Protein AF-A0A1F9FU15-F1 (afdb_monomer_lite)

Structure (mmCIF, N/CA/C/O backbone):
data_AF-A0A1F9FU15-F1
#
_entry.id   AF-A0A1F9FU15-F1
#
loop_
_atom_site.group_PDB
_atom_site.id
_atom_site.type_symbol
_atom_site.label_atom_id
_atom_site.label_alt_id
_atom_site.label_comp_id
_atom_site.label_asym_id
_atom_site.label_entity_id
_atom_site.label_seq_id
_atom_site.pdbx_PDB_ins_code
_atom_site.Cartn_x
_atom_site.Cartn_y
_atom_site.Cartn_z
_atom_site.occupancy
_atom_site.B_iso_or_equiv
_atom_site.auth_seq_id
_atom_site.auth_comp_id
_atom_site.auth_asym_id
_atom_site.auth_atom_id
_atom_site.pdbx_PDB_model_num
ATOM 1 N N . MET A 1 1 ? 35.282 -6.601 15.046 1.00 38.84 1 MET A N 1
ATOM 2 C CA . MET A 1 1 ? 34.887 -6.873 13.650 1.00 38.84 1 MET A CA 1
ATOM 3 C C . MET A 1 1 ? 33.442 -6.432 13.492 1.00 38.84 1 MET A C 1
ATOM 5 O O . MET A 1 1 ? 32.541 -7.191 13.824 1.00 38.84 1 MET A O 1
ATOM 9 N N . GLY A 1 2 ? 33.225 -5.167 13.123 1.00 41.72 2 GLY A N 1
ATOM 10 C CA . GLY A 1 2 ? 31.889 -4.699 12.761 1.00 41.72 2 GLY A CA 1
ATOM 11 C C . GLY A 1 2 ? 31.524 -5.338 11.431 1.00 41.72 2 GLY A C 1
ATOM 12 O O . GLY A 1 2 ? 32.318 -5.275 10.495 1.00 41.72 2 GLY A O 1
ATOM 13 N N . ARG A 1 3 ? 30.379 -6.018 11.357 1.00 42.97 3 ARG A N 1
ATOM 14 C CA . ARG A 1 3 ? 29.808 -6.361 10.056 1.00 42.97 3 ARG A CA 1
ATOM 15 C C . ARG A 1 3 ? 29.486 -5.023 9.403 1.00 42.97 3 ARG A C 1
ATOM 17 O O . ARG A 1 3 ? 28.635 -4.308 9.924 1.00 42.97 3 ARG A O 1
ATOM 24 N N . ASN A 1 4 ? 30.199 -4.678 8.334 1.00 39.19 4 ASN A N 1
ATOM 25 C CA . ASN A 1 4 ? 29.700 -3.706 7.373 1.00 39.19 4 ASN A CA 1
ATOM 26 C C . ASN A 1 4 ? 28.356 -4.273 6.913 1.00 39.19 4 ASN A C 1
ATOM 28 O O . ASN A 1 4 ? 28.328 -5.248 6.166 1.00 39.19 4 ASN A O 1
ATOM 32 N N . GLN A 1 5 ? 27.261 -3.782 7.493 1.00 39.59 5 GLN A N 1
ATOM 33 C CA . GLN A 1 5 ? 25.943 -4.039 6.941 1.00 39.59 5 GLN A CA 1
ATOM 34 C C . GLN A 1 5 ? 25.955 -3.318 5.602 1.00 39.59 5 GLN A C 1
ATOM 36 O O . GLN A 1 5 ? 26.162 -2.104 5.563 1.00 39.59 5 GLN A O 1
ATOM 41 N N . GLU A 1 6 ? 25.861 -4.080 4.517 1.00 41.25 6 GLU A N 1
ATOM 42 C CA . GLU A 1 6 ? 25.613 -3.494 3.208 1.00 41.25 6 GLU A CA 1
ATOM 43 C C . GLU A 1 6 ? 24.362 -2.610 3.324 1.00 41.25 6 GLU A C 1
ATOM 45 O O . GLU A 1 6 ? 23.417 -2.990 4.030 1.00 41.25 6 GLU A O 1
ATOM 50 N N . PRO A 1 7 ? 24.371 -1.408 2.726 1.00 49.94 7 PRO A N 1
ATOM 51 C CA . PRO A 1 7 ? 23.197 -0.553 2.736 1.00 49.94 7 PRO A CA 1
ATOM 52 C C . PRO A 1 7 ? 22.020 -1.333 2.146 1.00 49.94 7 PRO A C 1
ATOM 54 O O . PRO A 1 7 ? 22.163 -2.010 1.128 1.00 49.94 7 PRO A O 1
ATOM 57 N N . VAL A 1 8 ? 20.871 -1.282 2.824 1.00 53.91 8 VAL A N 1
ATOM 58 C CA . VAL A 1 8 ? 19.642 -1.887 2.304 1.00 53.91 8 VAL A CA 1
ATOM 59 C C . VAL A 1 8 ? 19.324 -1.178 0.986 1.00 53.91 8 VAL A C 1
ATOM 61 O O . VAL A 1 8 ? 19.223 0.051 1.011 1.00 53.91 8 VAL A O 1
ATOM 64 N N . PRO A 1 9 ? 19.187 -1.907 -0.137 1.00 62.62 9 PRO A N 1
ATOM 65 C CA . PRO A 1 9 ? 18.907 -1.290 -1.425 1.00 62.62 9 PRO A CA 1
ATOM 66 C C . PRO A 1 9 ? 17.632 -0.457 -1.351 1.00 62.62 9 PRO A C 1
ATOM 68 O O . PRO A 1 9 ? 16.648 -0.878 -0.729 1.00 62.62 9 PRO A O 1
ATOM 71 N N . ASN A 1 10 ? 17.625 0.710 -1.994 1.00 77.38 10 ASN A N 1
ATOM 72 C CA . ASN A 1 10 ? 16.401 1.501 -2.067 1.00 77.38 10 ASN A CA 1
ATOM 73 C C . ASN A 1 10 ? 15.346 0.763 -2.926 1.00 77.38 10 ASN A C 1
ATOM 75 O O . ASN A 1 10 ? 15.623 -0.241 -3.598 1.00 77.38 10 ASN A O 1
ATOM 79 N N . PHE A 1 11 ? 14.089 1.210 -2.871 1.00 83.25 11 PHE A N 1
ATOM 80 C CA . PHE A 1 11 ? 13.001 0.505 -3.558 1.00 83.25 11 PHE A CA 1
ATOM 81 C C . PHE A 1 11 ? 13.230 0.409 -5.076 1.00 83.25 11 PHE A C 1
ATOM 83 O O . PHE A 1 11 ? 13.016 -0.648 -5.667 1.00 83.25 11 PHE A O 1
ATOM 90 N N . ALA A 1 12 ? 13.726 1.478 -5.699 1.00 80.06 12 ALA A N 1
ATOM 91 C CA . ALA A 1 12 ? 14.005 1.507 -7.129 1.00 80.06 12 ALA A CA 1
ATOM 92 C C . ALA A 1 12 ? 15.133 0.545 -7.534 1.00 80.06 12 ALA A C 1
ATOM 94 O O . ALA A 1 12 ? 15.026 -0.132 -8.556 1.00 80.06 12 ALA A O 1
ATOM 95 N N . GLU A 1 13 ? 16.200 0.455 -6.739 1.00 79.44 13 GLU A N 1
ATOM 96 C CA . GLU A 1 13 ? 17.281 -0.515 -6.931 1.00 79.44 13 GLU A CA 1
ATOM 97 C C . GLU A 1 13 ? 16.756 -1.947 -6.827 1.00 79.44 13 GLU A C 1
ATOM 99 O O . GLU A 1 13 ? 17.059 -2.779 -7.683 1.00 79.44 13 GLU A O 1
ATOM 104 N N . SER A 1 14 ? 15.908 -2.211 -5.829 1.00 84.75 14 SER A N 1
ATOM 105 C CA . SER A 1 14 ? 15.262 -3.514 -5.647 1.00 84.75 14 SER A CA 1
ATOM 106 C C . SER A 1 14 ? 14.389 -3.883 -6.853 1.00 84.75 14 SER A C 1
ATOM 108 O O . SER A 1 14 ? 14.472 -5.001 -7.357 1.00 84.75 14 SER A O 1
ATOM 110 N N . LEU A 1 15 ? 13.603 -2.933 -7.373 1.00 83.69 15 LEU A N 1
ATOM 111 C CA . LEU A 1 15 ? 12.796 -3.130 -8.581 1.00 83.69 15 LEU A CA 1
ATOM 112 C C . LEU A 1 15 ? 13.655 -3.424 -9.811 1.00 83.69 15 LEU A C 1
ATOM 114 O O . LEU A 1 15 ? 13.374 -4.374 -10.540 1.00 83.69 15 LEU A O 1
ATOM 118 N N . ARG A 1 16 ? 14.715 -2.639 -10.038 1.00 80.62 16 ARG A N 1
ATOM 119 C CA . ARG A 1 16 ? 15.633 -2.855 -11.165 1.00 80.62 16 ARG A CA 1
ATOM 120 C C . ARG A 1 16 ? 16.271 -4.238 -11.093 1.00 80.62 16 ARG A C 1
ATOM 122 O O . ARG A 1 16 ? 16.308 -4.925 -12.105 1.00 80.62 16 ARG A O 1
ATOM 129 N N . ALA A 1 17 ? 16.709 -4.666 -9.910 1.00 81.69 17 ALA A N 1
ATOM 130 C CA . ALA A 1 17 ? 17.322 -5.976 -9.717 1.00 81.69 17 ALA A CA 1
ATOM 131 C C . ALA A 1 17 ? 16.363 -7.143 -10.018 1.00 81.69 17 ALA A C 1
ATOM 133 O O . ALA A 1 17 ? 16.797 -8.159 -10.562 1.00 81.69 17 ALA A O 1
ATOM 134 N N . LEU A 1 18 ? 1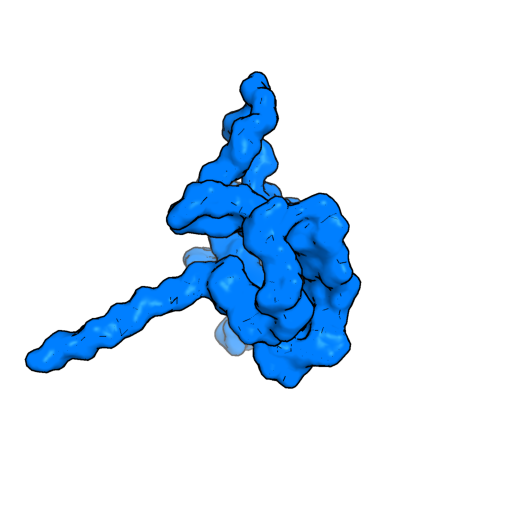5.076 -7.005 -9.684 1.00 82.88 18 LEU A N 1
ATOM 135 C CA . LEU A 1 18 ? 14.076 -8.061 -9.874 1.00 82.88 18 LEU A CA 1
ATOM 136 C C . LEU A 1 18 ? 13.515 -8.116 -11.299 1.00 82.88 18 LEU A C 1
ATOM 138 O O . LEU A 1 18 ? 13.190 -9.192 -11.798 1.00 82.88 18 LEU A O 1
ATOM 142 N N . VAL A 1 19 ? 13.408 -6.978 -11.983 1.00 80.12 19 VAL A N 1
ATOM 143 C CA . VAL A 1 19 ? 12.759 -6.905 -13.295 1.00 80.12 19 VAL A CA 1
ATOM 144 C C . VAL A 1 19 ? 13.823 -6.850 -14.390 1.00 80.12 19 VAL A C 1
ATOM 146 O O . VAL A 1 19 ? 14.345 -5.793 -14.735 1.00 80.12 19 VAL A O 1
ATOM 149 N N . ALA A 1 20 ? 14.134 -8.002 -14.989 1.00 69.69 20 ALA A N 1
ATOM 150 C CA . ALA A 1 20 ? 15.148 -8.112 -16.046 1.00 69.69 20 ALA A CA 1
ATOM 151 C C . ALA A 1 20 ? 14.960 -7.130 -17.232 1.00 69.69 20 ALA A C 1
ATOM 153 O O . ALA A 1 20 ? 15.971 -6.668 -17.772 1.00 69.69 20 ALA A O 1
ATOM 154 N N . PRO A 1 21 ? 13.726 -6.772 -17.650 1.00 66.69 21 PRO A N 1
ATOM 155 C CA . PRO A 1 21 ? 13.500 -5.665 -18.575 1.00 66.69 21 PRO A CA 1
ATOM 156 C C . PRO A 1 21 ? 13.978 -4.310 -18.045 1.00 66.69 21 PRO A C 1
ATOM 158 O O . PRO A 1 21 ? 14.671 -3.629 -18.789 1.00 66.69 21 PRO A O 1
ATOM 161 N N . LEU A 1 22 ? 13.711 -3.956 -16.776 1.00 65.69 22 LEU A N 1
ATOM 162 C CA . LEU A 1 22 ? 14.141 -2.689 -16.158 1.00 65.69 22 LEU A CA 1
ATOM 163 C C . LEU A 1 22 ? 15.664 -2.515 -16.177 1.00 65.69 22 LEU A C 1
ATOM 165 O O . LEU A 1 22 ? 16.143 -1.414 -16.421 1.00 65.69 22 LEU A O 1
ATOM 169 N N . CYS A 1 23 ? 16.430 -3.594 -15.983 1.00 60.88 23 CYS A N 1
ATOM 170 C CA . CYS A 1 23 ? 17.895 -3.578 -16.120 1.00 60.88 23 CYS A CA 1
ATOM 171 C C . CYS A 1 23 ? 18.377 -3.168 -17.519 1.00 60.88 23 CYS A C 1
ATOM 173 O O . CYS A 1 23 ? 19.504 -2.700 -17.670 1.00 60.88 23 CYS A O 1
ATOM 175 N N . LYS A 1 24 ? 17.560 -3.406 -18.550 1.00 65.88 24 LYS A N 1
ATOM 176 C CA . LYS A 1 24 ? 17.875 -3.066 -19.942 1.00 65.88 24 LYS A CA 1
ATOM 177 C C . LYS A 1 24 ? 17.369 -1.682 -20.330 1.00 65.88 24 LYS A C 1
ATOM 179 O O . LYS A 1 24 ? 17.769 -1.196 -21.387 1.00 65.88 24 LYS A O 1
ATOM 184 N N . LEU A 1 25 ? 16.510 -1.077 -19.510 1.00 65.81 25 LEU A N 1
ATOM 185 C CA . LEU A 1 25 ? 15.981 0.245 -19.792 1.00 65.81 25 LEU A CA 1
ATOM 186 C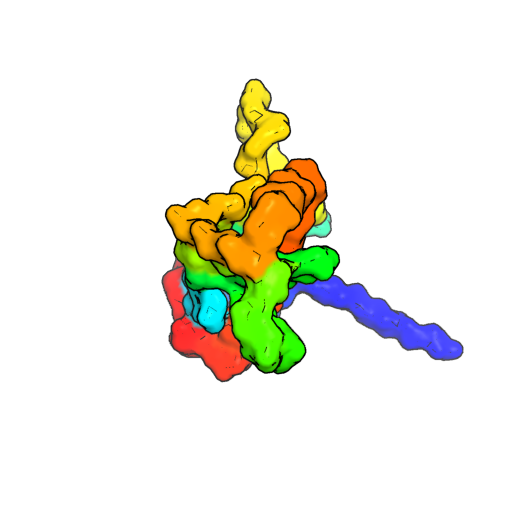 C . LEU A 1 25 ? 17.012 1.311 -19.459 1.00 65.81 25 LEU A C 1
ATOM 188 O O . LEU A 1 25 ? 17.830 1.173 -18.544 1.00 65.81 25 LEU A O 1
ATOM 192 N N . GLN A 1 26 ? 16.985 2.390 -20.230 1.00 65.00 26 GLN A N 1
ATOM 193 C CA . GLN A 1 26 ? 17.943 3.466 -20.036 1.00 65.00 26 GLN A CA 1
ATOM 194 C C . GLN A 1 26 ? 17.654 4.184 -18.707 1.00 65.00 26 GLN A C 1
ATOM 196 O O . GLN A 1 26 ? 16.539 4.670 -18.507 1.00 65.00 26 GLN A O 1
ATOM 201 N N . PRO A 1 27 ? 18.655 4.344 -17.813 1.00 62.88 27 PRO A N 1
ATOM 202 C CA . PRO A 1 27 ? 18.503 5.135 -16.588 1.00 62.88 27 PRO A CA 1
ATOM 203 C C . PRO A 1 27 ? 18.127 6.595 -16.861 1.00 62.88 27 PRO A C 1
ATOM 205 O O . PRO A 1 27 ? 17.716 7.305 -15.949 1.00 62.88 27 PRO A O 1
ATOM 208 N N . SER A 1 28 ? 18.305 7.040 -18.109 1.00 65.69 28 SER A N 1
ATOM 209 C CA . SER A 1 28 ? 18.002 8.378 -18.582 1.00 65.69 28 SER A CA 1
ATOM 210 C C . SER A 1 28 ? 16.613 8.524 -19.224 1.00 65.69 28 SER A C 1
ATOM 212 O O . SER A 1 28 ? 16.418 9.422 -20.038 1.00 65.69 28 SER A O 1
ATOM 214 N N . LYS A 1 29 ? 15.672 7.627 -18.936 1.00 68.31 29 LYS A N 1
ATOM 215 C CA . LYS A 1 29 ? 14.297 7.692 -19.442 1.00 68.31 29 LYS A CA 1
ATOM 216 C C . LYS A 1 29 ? 13.296 7.473 -18.324 1.00 68.31 29 LYS A C 1
ATOM 218 O O . LYS A 1 29 ? 13.638 6.892 -17.291 1.00 68.31 29 LYS A O 1
ATOM 223 N N . ILE A 1 30 ? 12.063 7.911 -18.557 1.00 74.50 30 ILE A N 1
ATOM 224 C CA . ILE A 1 30 ? 10.948 7.580 -17.676 1.00 74.50 30 ILE A CA 1
ATOM 225 C C . ILE A 1 30 ? 10.533 6.146 -17.992 1.00 74.50 30 ILE A C 1
ATOM 227 O O . ILE A 1 30 ? 10.175 5.823 -19.126 1.00 74.50 30 ILE A O 1
ATOM 231 N N . ASN A 1 31 ? 10.596 5.284 -16.981 1.00 80.88 31 ASN A N 1
ATOM 232 C CA . ASN A 1 31 ? 10.246 3.877 -17.112 1.00 80.88 31 ASN A CA 1
ATOM 233 C C . ASN A 1 31 ? 8.959 3.606 -16.355 1.00 80.88 31 ASN A C 1
ATOM 235 O O . ASN A 1 31 ? 8.848 3.946 -15.180 1.00 80.88 31 ASN A O 1
ATOM 239 N N . MET A 1 32 ? 8.005 2.967 -17.016 1.00 84.81 32 MET A N 1
ATOM 240 C CA . MET A 1 32 ? 6.731 2.609 -16.410 1.00 84.81 32 MET A CA 1
ATOM 241 C C . MET A 1 32 ? 6.595 1.096 -16.347 1.00 84.81 32 MET A C 1
ATOM 243 O O . MET A 1 32 ? 6.881 0.403 -17.324 1.00 84.81 32 MET A O 1
ATOM 247 N N . VAL A 1 33 ? 6.165 0.596 -15.191 1.00 88.38 33 VAL A N 1
ATOM 248 C CA . VAL A 1 33 ? 5.960 -0.829 -14.943 1.00 88.38 33 VAL A CA 1
ATOM 249 C C . VAL A 1 33 ? 4.592 -1.050 -14.339 1.00 88.38 33 VAL A C 1
ATOM 251 O O . VAL A 1 33 ? 4.262 -0.483 -13.300 1.00 88.38 33 VAL A O 1
ATOM 254 N N . HIS A 1 34 ? 3.821 -1.929 -14.961 1.00 91.56 34 HIS A N 1
ATOM 255 C CA . HIS A 1 34 ? 2.592 -2.434 -14.373 1.00 91.56 34 HIS A CA 1
ATOM 256 C C . HIS A 1 34 ? 2.893 -3.687 -13.552 1.00 91.56 34 HIS A C 1
ATOM 258 O O . HIS A 1 34 ? 3.516 -4.625 -14.049 1.00 91.56 34 HIS A O 1
ATOM 264 N N . VAL A 1 35 ? 2.443 -3.710 -12.299 1.00 93.75 35 VAL A N 1
ATOM 265 C CA . VAL A 1 35 ? 2.582 -4.853 -11.397 1.00 93.75 35 VAL A CA 1
ATOM 266 C C . VAL A 1 35 ? 1.217 -5.257 -10.867 1.00 93.75 35 VAL A C 1
ATOM 268 O O . VAL A 1 35 ? 0.502 -4.455 -10.267 1.00 93.75 35 VAL A O 1
ATOM 271 N N . ARG A 1 36 ? 0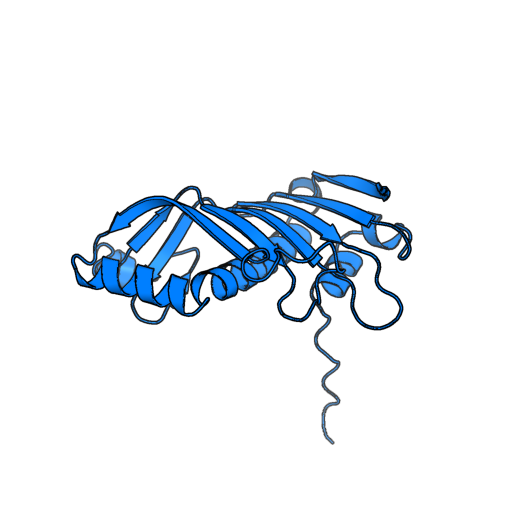.876 -6.527 -11.054 1.00 94.44 36 ARG A N 1
ATOM 272 C CA . ARG A 1 36 ? -0.234 -7.186 -10.376 1.00 94.44 36 ARG A CA 1
ATOM 273 C C . ARG A 1 36 ? 0.310 -7.908 -9.153 1.00 94.44 36 ARG A C 1
ATOM 275 O O . ARG A 1 36 ? 1.200 -8.737 -9.283 1.00 94.44 36 ARG A O 1
ATOM 282 N N . ALA A 1 37 ? -0.221 -7.604 -7.978 1.00 94.12 37 ALA A N 1
ATOM 283 C CA . ALA A 1 37 ? 0.252 -8.171 -6.723 1.00 94.12 37 ALA A CA 1
ATOM 284 C C . ALA A 1 37 ? -0.912 -8.709 -5.878 1.00 94.12 37 ALA A C 1
ATOM 286 O O . ALA A 1 37 ? -2.053 -8.791 -6.341 1.00 94.12 37 ALA A O 1
ATOM 287 N N . SER A 1 38 ? -0.634 -9.118 -4.639 1.00 94.81 38 SER A N 1
ATOM 288 C CA . SER A 1 38 ? -1.619 -9.811 -3.801 1.00 94.81 38 SER A CA 1
ATOM 289 C C . SER A 1 38 ? -2.724 -8.876 -3.323 1.00 94.81 38 SER A C 1
ATOM 291 O O . SER A 1 38 ? -3.892 -9.268 -3.244 1.00 94.81 38 SER A O 1
ATOM 293 N N . TYR A 1 39 ? -2.369 -7.637 -2.986 1.00 94.50 39 TYR A N 1
ATOM 294 C CA . TYR A 1 39 ? -3.303 -6.673 -2.412 1.00 94.50 39 TYR A CA 1
ATOM 295 C C . TYR A 1 39 ? -3.849 -5.687 -3.434 1.00 94.50 39 TYR A C 1
ATOM 297 O O . TYR A 1 39 ? -4.803 -4.980 -3.108 1.00 94.50 39 TYR A O 1
ATOM 305 N N . GLY A 1 40 ? -3.303 -5.653 -4.649 1.00 94.56 40 GLY A N 1
ATOM 306 C CA . GLY A 1 40 ? -3.649 -4.611 -5.598 1.00 94.56 40 GLY A CA 1
ATOM 307 C C . GLY A 1 40 ? -2.994 -4.711 -6.965 1.00 94.56 40 GLY A C 1
ATOM 308 O O . GLY A 1 40 ? -2.241 -5.638 -7.269 1.00 94.56 40 GLY A O 1
ATOM 309 N N . ASN A 1 41 ? -3.301 -3.713 -7.787 1.00 95.31 41 ASN A N 1
ATOM 310 C CA . ASN A 1 41 ? -2.656 -3.481 -9.073 1.00 95.31 41 ASN A CA 1
ATOM 311 C C . ASN A 1 41 ? -2.000 -2.107 -9.038 1.00 95.31 41 ASN A C 1
ATOM 313 O O . ASN A 1 41 ? -2.628 -1.127 -8.632 1.00 95.31 41 ASN A O 1
ATOM 317 N N . TYR A 1 42 ? -0.751 -2.045 -9.482 1.00 95.44 42 TYR A N 1
ATOM 318 C CA . TYR A 1 42 ? 0.086 -0.866 -9.344 1.00 95.44 42 TYR A CA 1
ATOM 319 C C . TYR A 1 42 ? 0.728 -0.511 -10.680 1.00 95.44 42 TYR A C 1
ATOM 321 O O . TYR A 1 42 ? 1.190 -1.376 -11.422 1.00 95.44 42 TYR A O 1
ATOM 329 N N . LYS A 1 43 ? 0.779 0.780 -10.972 1.00 93.06 43 LYS A N 1
ATOM 330 C CA . LYS A 1 43 ? 1.567 1.389 -12.032 1.00 93.06 43 LYS A CA 1
ATOM 331 C C . LYS A 1 43 ? 2.693 2.154 -11.351 1.00 93.06 43 LYS A C 1
ATOM 333 O O . LYS A 1 43 ? 2.448 3.088 -10.592 1.00 93.06 43 LYS A O 1
ATOM 338 N N . ILE A 1 44 ? 3.916 1.722 -11.606 1.00 90.31 44 ILE A N 1
ATOM 339 C CA . ILE A 1 44 ? 5.120 2.274 -11.005 1.00 90.31 44 ILE A CA 1
ATOM 340 C C . ILE A 1 44 ? 5.820 3.095 -12.073 1.00 90.31 44 ILE A C 1
ATOM 342 O O . ILE A 1 44 ? 6.223 2.553 -13.103 1.00 90.31 44 ILE A O 1
ATOM 346 N N . THR A 1 45 ? 5.981 4.383 -11.816 1.00 86.81 45 THR A N 1
ATOM 347 C CA . THR A 1 45 ? 6.773 5.277 -12.652 1.00 86.81 45 THR A CA 1
ATOM 348 C C . THR A 1 45 ? 8.121 5.491 -11.974 1.00 86.81 45 THR A C 1
ATOM 350 O O . THR A 1 45 ? 8.201 5.957 -10.839 1.00 86.81 45 THR A O 1
ATOM 353 N N . LEU A 1 46 ? 9.190 5.115 -12.668 1.00 82.44 46 LEU A N 1
ATOM 354 C CA . LEU A 1 46 ? 10.571 5.348 -12.268 1.00 82.44 46 LEU A CA 1
ATOM 355 C C . LEU A 1 46 ? 11.104 6.508 -13.108 1.00 82.44 46 LEU A C 1
ATOM 357 O O . LEU A 1 46 ? 11.343 6.348 -14.310 1.00 82.44 46 LEU A O 1
ATOM 361 N N . GLY A 1 47 ? 11.254 7.672 -12.482 1.00 70.56 47 GLY A N 1
ATOM 362 C CA . GLY A 1 47 ? 11.772 8.864 -13.141 1.00 70.56 47 GLY A CA 1
ATOM 363 C C . GLY A 1 47 ? 13.295 8.853 -13.271 1.00 70.56 47 GLY A C 1
ATOM 364 O O . GLY A 1 47 ? 14.008 8.048 -12.658 1.00 70.56 47 GLY A O 1
ATOM 365 N N . GLN A 1 48 ? 13.804 9.782 -14.080 1.00 64.56 48 GLN A N 1
ATOM 366 C CA . GLN A 1 48 ? 15.214 10.140 -14.032 1.00 64.56 48 GLN A CA 1
ATOM 367 C C . GLN A 1 48 ? 15.469 10.945 -12.762 1.00 64.56 48 GLN A C 1
ATOM 369 O O . GLN A 1 48 ? 14.683 11.824 -12.428 1.00 64.56 48 GLN A O 1
ATOM 374 N N . ASN A 1 49 ? 16.610 10.739 -12.110 1.00 52.34 49 ASN A N 1
ATOM 375 C CA . ASN A 1 49 ? 17.249 11.894 -11.505 1.00 52.34 49 ASN A CA 1
ATOM 376 C C . ASN A 1 49 ? 18.764 11.776 -11.562 1.00 52.34 49 ASN A C 1
ATOM 378 O O . ASN A 1 49 ? 19.346 10.698 -11.417 1.00 52.34 49 ASN A O 1
ATOM 382 N N . THR A 1 50 ? 19.387 12.907 -11.855 1.00 51.09 50 THR A N 1
ATOM 383 C CA . THR A 1 50 ? 20.830 13.079 -11.895 1.00 51.09 50 THR A CA 1
ATOM 384 C C . THR A 1 50 ? 21.434 12.698 -10.542 1.00 51.09 50 THR A C 1
ATOM 386 O O . THR A 1 50 ? 21.198 13.333 -9.522 1.00 51.09 50 THR A O 1
ATOM 389 N N . GLU A 1 51 ? 22.206 11.618 -10.570 1.00 47.84 51 GLU A N 1
ATOM 390 C CA . GLU A 1 51 ? 23.229 11.188 -9.613 1.00 47.84 51 GLU A CA 1
ATOM 391 C C . GLU A 1 51 ? 22.868 10.797 -8.167 1.00 47.84 51 GLU A C 1
ATOM 393 O O . GLU A 1 51 ? 23.738 10.169 -7.567 1.00 47.84 51 GLU A O 1
ATOM 398 N N . GLN A 1 52 ? 21.688 11.067 -7.579 1.00 51.84 52 GLN A N 1
ATOM 399 C CA . GLN A 1 52 ? 21.536 10.805 -6.123 1.00 51.84 52 GLN A CA 1
ATOM 400 C C . GLN A 1 52 ? 20.323 10.000 -5.629 1.00 51.84 52 GLN A C 1
ATOM 402 O O . GLN A 1 52 ? 20.524 9.235 -4.696 1.00 51.84 52 GLN A O 1
ATOM 407 N N . ASP A 1 53 ? 19.139 10.040 -6.248 1.00 57.19 53 ASP A N 1
ATOM 408 C CA . ASP A 1 53 ? 18.080 9.056 -5.953 1.00 57.19 53 ASP A CA 1
ATOM 409 C C . ASP A 1 53 ? 17.018 9.032 -7.070 1.00 57.19 53 ASP A C 1
ATOM 411 O O . ASP A 1 53 ? 16.511 10.088 -7.458 1.00 57.19 53 ASP A O 1
ATOM 415 N N . PRO A 1 54 ? 16.661 7.861 -7.626 1.00 62.22 54 PRO A N 1
ATOM 416 C CA . PRO A 1 54 ? 15.584 7.757 -8.608 1.00 62.22 54 PRO A CA 1
ATOM 417 C C . PRO A 1 54 ? 14.233 8.088 -7.957 1.00 62.22 54 PRO A C 1
ATOM 419 O O . PRO A 1 54 ? 13.865 7.511 -6.930 1.00 62.22 54 PRO A O 1
ATOM 422 N N . SER A 1 55 ? 13.465 8.987 -8.573 1.00 74.94 55 SER A N 1
ATOM 423 C CA . SER A 1 55 ? 12.085 9.236 -8.159 1.00 74.94 55 SER A CA 1
ATOM 424 C C . SER A 1 55 ? 11.228 8.003 -8.456 1.00 74.94 55 SER A C 1
ATOM 426 O O . SER A 1 55 ? 11.303 7.413 -9.537 1.00 74.94 55 SER A O 1
ATOM 428 N N . VAL A 1 56 ? 10.433 7.587 -7.467 1.00 81.94 56 VAL A N 1
ATOM 429 C CA . VAL A 1 56 ? 9.439 6.520 -7.617 1.00 81.94 56 VAL A CA 1
ATOM 430 C C . VAL A 1 56 ? 8.075 7.107 -7.328 1.00 81.94 56 VAL A C 1
ATOM 432 O O . VAL A 1 56 ? 7.860 7.683 -6.263 1.00 81.94 56 VAL A O 1
ATOM 435 N N . GLU A 1 57 ? 7.168 6.926 -8.269 1.00 87.62 57 GLU A N 1
ATOM 436 C CA . GLU A 1 57 ? 5.757 7.252 -8.145 1.00 87.62 57 GLU A CA 1
ATOM 437 C C . GLU A 1 57 ? 4.948 5.969 -8.330 1.00 87.62 57 GLU A C 1
ATOM 439 O O . GLU A 1 57 ? 5.245 5.146 -9.198 1.00 87.62 57 GLU A O 1
ATOM 444 N N . ILE A 1 58 ? 3.952 5.777 -7.473 1.00 90.00 58 ILE A N 1
ATOM 445 C CA . ILE A 1 58 ? 3.081 4.610 -7.461 1.00 90.00 58 ILE A CA 1
ATOM 446 C C . ILE A 1 58 ? 1.645 5.099 -7.564 1.00 90.00 58 ILE A C 1
ATOM 448 O O . ILE A 1 58 ? 1.111 5.670 -6.614 1.00 90.00 58 ILE A O 1
ATOM 452 N N . ASP A 1 59 ? 1.010 4.797 -8.686 1.00 93.19 59 ASP A N 1
ATOM 453 C CA . ASP A 1 59 ? -0.438 4.872 -8.837 1.00 93.19 59 ASP A CA 1
ATOM 454 C C . ASP A 1 59 ? -1.026 3.474 -8.731 1.00 93.19 59 ASP A C 1
ATOM 456 O O . ASP A 1 59 ? -0.460 2.520 -9.265 1.00 93.19 59 ASP A O 1
ATOM 460 N N . GLY A 1 60 ? -2.190 3.315 -8.117 1.00 93.44 60 GLY A N 1
ATOM 461 C CA . GLY A 1 60 ? -2.840 2.014 -8.154 1.00 93.44 60 GLY A CA 1
ATOM 462 C C . GLY A 1 60 ? -4.093 1.885 -7.321 1.00 93.44 60 GLY A C 1
ATOM 463 O O . GLY A 1 60 ? -4.667 2.859 -6.838 1.00 93.44 60 GLY A O 1
ATOM 464 N N . GLU A 1 61 ? -4.485 0.631 -7.146 1.00 94.75 61 GLU A N 1
ATOM 465 C CA . GLU A 1 61 ? -5.647 0.238 -6.364 1.00 94.75 61 GLU A CA 1
ATOM 466 C C . GLU A 1 61 ? -5.246 -0.828 -5.345 1.00 94.7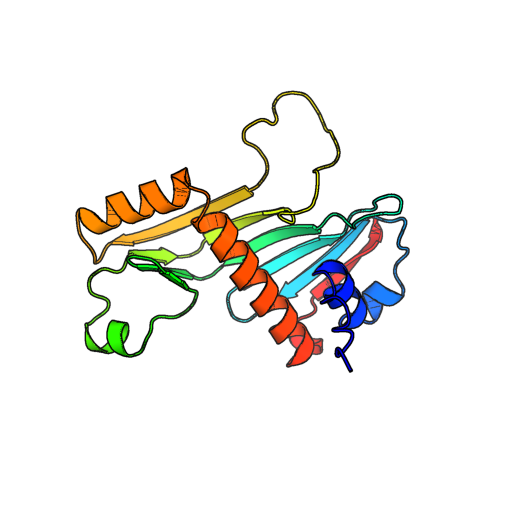5 61 GLU A C 1
ATOM 468 O O . GLU A 1 61 ? -4.660 -1.842 -5.722 1.00 94.75 61 GLU A O 1
ATOM 473 N N . ILE A 1 62 ? -5.590 -0.626 -4.070 1.00 94.81 62 ILE A N 1
ATOM 474 C CA . ILE A 1 62 ? -5.525 -1.653 -3.023 1.00 94.81 62 ILE A CA 1
ATOM 475 C C . ILE A 1 62 ? -6.947 -2.154 -2.754 1.00 94.81 62 ILE A C 1
ATOM 477 O O . ILE A 1 62 ? -7.845 -1.365 -2.467 1.00 94.81 62 ILE A O 1
ATOM 481 N N . HIS A 1 63 ? -7.161 -3.470 -2.748 1.00 94.81 63 HIS A N 1
ATOM 482 C CA . HIS A 1 63 ? -8.479 -4.059 -2.498 1.00 94.81 63 HIS A CA 1
ATOM 483 C C . HIS A 1 63 ? -9.058 -3.667 -1.132 1.00 94.81 63 HIS A C 1
ATOM 485 O O . HIS A 1 63 ? -10.253 -3.395 -1.017 1.00 94.81 63 HIS A O 1
ATOM 491 N N . HIS A 1 64 ? -8.239 -3.686 -0.077 1.00 96.00 64 HIS A N 1
ATOM 492 C CA . HIS A 1 64 ? -8.660 -3.286 1.261 1.00 96.00 64 HIS A CA 1
ATOM 493 C C . HIS A 1 64 ? -7.490 -3.028 2.219 1.00 96.00 64 HIS A C 1
ATOM 495 O O . HIS A 1 64 ? -6.391 -3.548 2.044 1.00 96.00 64 HIS A O 1
ATOM 501 N N . LEU A 1 65 ? -7.766 -2.272 3.283 1.00 97.06 65 LEU A N 1
ATOM 502 C CA . LEU A 1 65 ? -6.895 -2.088 4.442 1.00 97.06 65 LEU A CA 1
ATOM 503 C C . LEU A 1 65 ? -7.707 -2.150 5.741 1.00 97.06 65 LEU A C 1
ATOM 505 O O . LEU A 1 65 ? -8.822 -1.634 5.830 1.00 97.06 65 LEU A O 1
ATOM 509 N N . PHE A 1 66 ? -7.108 -2.732 6.776 1.00 97.62 66 PHE A N 1
ATOM 510 C CA . PHE A 1 66 ? -7.647 -2.785 8.132 1.00 97.62 66 PHE A CA 1
ATOM 511 C C . PHE A 1 66 ? -6.939 -1.761 9.015 1.00 97.62 66 PHE A C 1
ATOM 513 O O . PHE A 1 66 ? -5.726 -1.842 9.224 1.00 97.62 66 PHE A O 1
ATOM 520 N N . LEU A 1 67 ? -7.706 -0.827 9.569 1.00 97.06 67 LEU A N 1
ATOM 521 C CA . LEU A 1 67 ? -7.243 0.200 10.496 1.00 97.06 67 LEU A CA 1
ATOM 522 C C . LEU A 1 67 ? -7.738 -0.110 11.911 1.00 97.06 67 LEU A C 1
ATOM 524 O O . LEU A 1 67 ? -8.929 -0.284 12.152 1.00 97.06 67 LEU A O 1
ATOM 528 N N . THR A 1 68 ? -6.805 -0.142 12.855 1.00 95.38 68 THR A N 1
ATOM 529 C CA . THR A 1 68 ? -7.045 -0.343 14.291 1.00 95.38 68 THR A CA 1
ATOM 530 C C . THR A 1 68 ? -6.151 0.579 15.112 1.00 95.38 68 THR A C 1
ATOM 532 O O . THR A 1 68 ? -5.198 1.142 14.559 1.00 95.38 68 THR A O 1
ATOM 535 N N . PRO A 1 69 ? -6.391 0.732 16.430 1.00 92.25 69 PRO A N 1
ATOM 536 C CA . PRO A 1 69 ? -5.510 1.517 17.284 1.00 92.25 69 PRO A CA 1
ATOM 537 C C . PRO A 1 69 ? -4.044 1.108 17.115 1.00 92.25 69 PRO A C 1
ATOM 539 O O . PRO A 1 69 ? -3.646 -0.015 17.415 1.00 92.25 69 PRO A O 1
ATOM 542 N N . GLY A 1 70 ? -3.239 2.032 16.592 1.00 88.88 70 GLY A N 1
ATOM 543 C CA . GLY A 1 70 ? -1.809 1.826 16.386 1.00 88.88 70 GLY A CA 1
ATOM 544 C C . GLY A 1 70 ? -1.406 1.110 15.091 1.00 88.88 70 GLY A C 1
ATOM 545 O O . GLY A 1 70 ? -0.246 1.258 14.714 1.00 88.88 70 GLY A O 1
ATOM 546 N N . ARG A 1 71 ? -2.306 0.438 14.356 1.00 93.75 71 ARG A N 1
ATOM 547 C CA . ARG A 1 71 ? -1.935 -0.445 13.230 1.00 93.75 71 ARG A CA 1
ATOM 548 C C . ARG A 1 71 ? -2.824 -0.278 11.994 1.00 93.75 71 ARG A C 1
ATOM 550 O O . ARG A 1 71 ? -4.047 -0.292 12.102 1.00 93.75 71 ARG A O 1
ATOM 557 N N . ILE A 1 72 ? -2.178 -0.220 10.829 1.00 96.12 72 ILE A N 1
ATOM 558 C CA . ILE A 1 72 ? -2.782 -0.286 9.490 1.00 96.12 72 ILE A CA 1
ATOM 559 C C . ILE A 1 72 ? -2.143 -1.478 8.779 1.00 96.12 72 ILE A C 1
ATOM 561 O O . ILE A 1 72 ? -0.917 -1.590 8.784 1.00 96.12 72 ILE A O 1
ATOM 565 N N . ALA A 1 73 ? -2.942 -2.400 8.248 1.00 96.69 73 ALA A N 1
ATOM 566 C CA . ALA A 1 73 ? -2.434 -3.632 7.647 1.00 96.69 73 ALA A CA 1
ATOM 567 C C . ALA A 1 73 ? -3.351 -4.147 6.527 1.00 96.69 73 ALA A C 1
ATOM 569 O O . ALA A 1 73 ? -4.553 -3.891 6.577 1.00 96.69 73 ALA A O 1
ATOM 570 N N . PRO A 1 74 ? -2.824 -4.930 5.568 1.00 95.69 74 PRO A N 1
ATOM 571 C CA . PRO A 1 74 ? -3.640 -5.539 4.520 1.00 95.69 74 PRO A CA 1
ATOM 572 C C . PRO A 1 74 ? -4.461 -6.722 5.038 1.00 95.69 74 PRO A C 1
ATOM 574 O O . PRO A 1 74 ? -5.448 -7.088 4.430 1.00 95.69 74 PRO A O 1
ATOM 577 N N . ASN A 1 75 ? -4.088 -7.305 6.183 1.00 95.69 75 ASN A N 1
ATOM 578 C CA . ASN A 1 75 ? -4.775 -8.446 6.784 1.00 95.69 75 ASN A CA 1
ATOM 579 C C . ASN A 1 75 ? -5.021 -8.229 8.284 1.00 95.69 75 ASN A C 1
ATOM 581 O O . ASN A 1 75 ? -4.166 -7.648 8.980 1.00 95.69 75 ASN A O 1
ATOM 585 N N . PRO A 1 76 ? -6.136 -8.748 8.824 1.00 94.31 76 PRO A N 1
ATOM 586 C CA . PRO A 1 76 ? -6.355 -8.749 10.256 1.00 94.31 76 PRO A CA 1
ATOM 587 C C . PRO A 1 76 ? -5.442 -9.763 10.955 1.00 94.31 76 PRO A C 1
ATOM 589 O O . PRO A 1 76 ? -4.922 -10.696 10.351 1.00 94.31 76 PRO A O 1
ATOM 592 N N . THR A 1 77 ? -5.228 -9.583 12.255 1.00 92.62 77 THR A N 1
ATOM 593 C CA . THR A 1 77 ? -4.615 -10.602 13.109 1.00 92.62 77 THR A CA 1
ATOM 594 C C . THR A 1 77 ? -5.630 -11.674 13.492 1.00 92.62 77 THR A C 1
ATOM 596 O O . THR A 1 77 ? -6.834 -11.423 13.522 1.00 92.62 77 THR A O 1
ATOM 599 N N . ASN A 1 78 ? -5.138 -12.839 13.917 1.00 94.19 78 ASN A N 1
ATOM 600 C CA . ASN A 1 78 ? -5.983 -13.892 14.491 1.00 94.19 78 ASN A CA 1
ATOM 601 C C . ASN A 1 78 ? -6.837 -13.374 15.658 1.00 94.19 78 ASN A C 1
ATOM 603 O O . ASN A 1 78 ? -8.022 -13.667 15.723 1.00 94.19 78 ASN A O 1
ATOM 607 N N . LEU A 1 79 ? -6.276 -12.516 16.518 1.00 92.25 79 LEU A N 1
ATOM 608 C CA . LEU A 1 79 ? -7.021 -11.904 17.622 1.00 92.25 79 LEU A CA 1
ATOM 609 C C . LEU A 1 79 ? -8.164 -11.000 17.134 1.00 92.25 79 LEU A C 1
ATOM 611 O O . LEU A 1 79 ? -9.222 -10.953 17.758 1.00 92.25 79 LEU A O 1
ATOM 615 N N . GLN A 1 80 ? -7.954 -10.255 16.043 1.00 93.00 80 GLN A N 1
ATOM 616 C CA . GLN A 1 80 ? -9.008 -9.438 15.436 1.00 93.00 80 GLN A CA 1
ATOM 617 C C . GLN A 1 80 ? -10.120 -10.329 14.884 1.00 93.00 80 GLN A C 1
ATOM 619 O O . GLN A 1 80 ? -11.288 -10.062 15.150 1.00 93.00 80 GLN A O 1
ATOM 624 N N . ILE A 1 81 ? -9.762 -11.422 14.208 1.00 93.62 81 ILE A N 1
ATOM 625 C CA . ILE A 1 81 ? -10.720 -12.406 13.690 1.00 93.62 81 ILE A CA 1
ATOM 626 C C . ILE A 1 81 ? -11.528 -13.031 14.838 1.00 93.62 81 ILE A C 1
ATOM 628 O O . ILE A 1 81 ? -12.755 -13.006 14.804 1.00 93.62 81 ILE A O 1
ATOM 632 N N . GLU A 1 82 ? -10.866 -13.513 15.894 1.00 95.62 82 GLU A N 1
ATOM 633 C CA . GLU A 1 82 ? -11.506 -14.105 17.082 1.00 95.62 82 GLU A CA 1
ATOM 634 C C . GLU A 1 82 ? -12.475 -13.140 17.779 1.00 95.62 82 GLU A C 1
ATOM 636 O O . GLU A 1 82 ? -13.476 -13.555 18.364 1.00 95.62 82 GLU A O 1
ATOM 641 N N . LYS A 1 83 ? -12.195 -11.835 17.707 1.00 94.88 83 LYS A N 1
ATOM 642 C CA . LYS A 1 83 ? -13.043 -10.772 18.258 1.00 94.88 83 LYS A CA 1
ATOM 643 C C . LYS A 1 83 ? -14.017 -10.180 17.240 1.00 94.88 83 LYS A C 1
ATOM 645 O O . LYS A 1 83 ? -14.536 -9.091 17.481 1.00 94.88 83 LYS A O 1
ATOM 650 N N . ASN A 1 84 ? -14.278 -10.870 16.129 1.00 94.44 84 ASN A N 1
ATOM 651 C CA . ASN A 1 84 ? -15.185 -10.427 15.066 1.00 94.44 84 ASN A CA 1
ATOM 652 C C . ASN A 1 84 ? -14.882 -9.002 14.583 1.00 94.44 84 ASN A C 1
ATOM 654 O O . ASN A 1 84 ? -15.788 -8.198 14.377 1.00 94.44 84 ASN A O 1
ATOM 658 N N . MET A 1 85 ? -13.598 -8.671 14.448 1.00 94.56 85 MET A N 1
ATOM 659 C CA . MET A 1 85 ? -13.119 -7.379 13.956 1.00 94.56 85 MET A CA 1
ATOM 660 C C . MET A 1 85 ? -13.518 -6.178 14.827 1.00 94.56 85 MET A C 1
ATOM 662 O O . MET A 1 85 ? -13.519 -5.041 14.354 1.00 94.56 85 MET A O 1
ATOM 666 N N . LYS A 1 86 ? -13.824 -6.398 16.113 1.00 93.62 86 LYS A N 1
ATOM 667 C CA . LYS A 1 86 ? -14.085 -5.307 17.059 1.00 93.62 86 LYS A CA 1
ATOM 668 C C . LYS A 1 86 ? -12.946 -4.276 17.038 1.00 93.62 86 LYS A C 1
ATOM 670 O O . LYS A 1 86 ? -11.775 -4.646 16.953 1.00 93.62 86 LYS A O 1
ATOM 675 N N . ASP A 1 87 ? -13.306 -2.995 17.140 1.00 94.00 87 ASP A N 1
ATOM 676 C CA . ASP A 1 87 ? -12.378 -1.854 17.141 1.00 94.00 87 ASP A CA 1
ATOM 677 C C . ASP A 1 87 ? -11.589 -1.702 15.824 1.00 94.00 87 ASP A C 1
ATOM 679 O O . ASP A 1 87 ? -10.462 -1.201 15.815 1.00 94.00 87 ASP A O 1
ATOM 683 N N . THR A 1 88 ? -12.187 -2.139 14.708 1.00 97.00 88 THR A N 1
ATOM 684 C CA . THR A 1 88 ? -11.586 -2.071 13.370 1.00 97.00 88 THR A CA 1
ATOM 685 C C . THR A 1 88 ? -12.411 -1.229 12.408 1.00 97.00 88 THR A C 1
ATOM 687 O O . THR A 1 88 ? -13.635 -1.319 12.362 1.00 97.00 88 THR A O 1
ATOM 690 N N . VAL A 1 89 ? -11.720 -0.442 11.591 1.00 97.50 89 VAL A N 1
ATOM 691 C CA . VAL A 1 89 ? -12.259 0.157 10.372 1.00 97.50 89 VAL A CA 1
ATOM 692 C C . VAL A 1 89 ? -11.715 -0.630 9.186 1.00 97.50 89 VAL A C 1
ATOM 694 O O . VAL A 1 89 ? -10.508 -0.857 9.090 1.00 97.50 89 VAL A O 1
ATOM 697 N N . ILE A 1 90 ? -12.599 -1.048 8.284 1.00 97.62 90 ILE A N 1
ATOM 698 C CA . ILE A 1 90 ? -12.226 -1.696 7.026 1.00 97.62 90 ILE A CA 1
ATOM 699 C C . ILE A 1 90 ? -12.400 -0.668 5.912 1.00 97.62 90 ILE A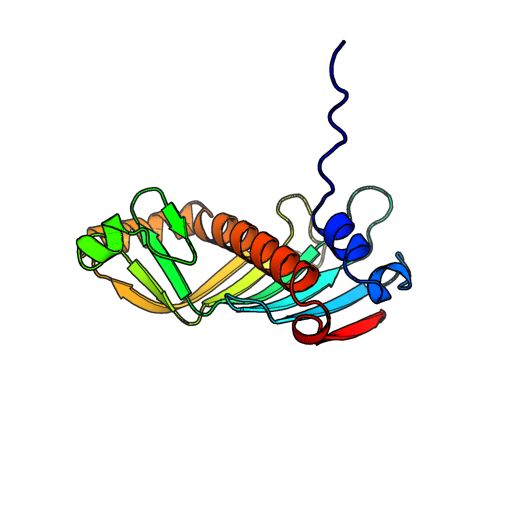 C 1
ATOM 701 O O . ILE A 1 90 ? -13.512 -0.207 5.667 1.00 97.62 90 ILE A O 1
ATOM 705 N N . MET A 1 91 ? -11.307 -0.307 5.253 1.00 97.19 91 MET A N 1
ATOM 706 C CA . MET A 1 91 ? -11.304 0.532 4.055 1.00 97.19 91 MET A CA 1
ATOM 707 C C . MET A 1 91 ? -11.229 -0.393 2.845 1.00 97.19 91 MET A C 1
ATOM 709 O O . MET A 1 91 ? -10.417 -1.317 2.858 1.00 97.19 91 MET A O 1
ATOM 713 N N . ARG A 1 92 ? -12.068 -0.192 1.829 1.00 96.25 92 ARG A N 1
ATOM 714 C CA . ARG A 1 92 ? -12.144 -1.050 0.638 1.00 96.25 92 ARG A CA 1
ATOM 715 C C . ARG A 1 92 ? -12.030 -0.236 -0.643 1.00 96.25 92 ARG A C 1
ATOM 717 O O . ARG A 1 92 ? -12.427 0.931 -0.670 1.00 96.25 92 ARG A O 1
ATOM 724 N N . ASP A 1 93 ? -11.501 -0.895 -1.669 1.00 94.56 93 ASP A N 1
ATOM 725 C CA . ASP A 1 93 ? -11.265 -0.370 -3.014 1.00 94.56 93 ASP A CA 1
ATOM 726 C C . ASP A 1 93 ? -10.561 0.995 -2.950 1.00 94.56 93 ASP A C 1
ATOM 728 O O . ASP A 1 93 ? -11.118 2.031 -3.319 1.00 94.56 93 ASP A O 1
ATOM 732 N N . LEU A 1 94 ? -9.362 1.001 -2.360 1.00 95.56 94 LEU A N 1
ATOM 733 C CA . LEU A 1 94 ? -8.596 2.215 -2.135 1.00 95.56 94 LEU A CA 1
ATOM 734 C C . LEU A 1 94 ? -7.841 2.598 -3.402 1.00 95.56 94 LEU A C 1
ATOM 736 O O . LEU A 1 94 ? -7.045 1.804 -3.894 1.00 95.56 94 LEU A O 1
ATOM 740 N N . SER A 1 95 ? -8.026 3.826 -3.873 1.00 95.19 95 SER A N 1
ATOM 741 C CA . SER A 1 95 ? -7.156 4.441 -4.877 1.00 95.19 95 SER A CA 1
ATOM 742 C C . SER A 1 95 ? -5.948 5.064 -4.187 1.00 95.19 95 SER A C 1
ATOM 744 O O . SER A 1 95 ? -6.094 5.721 -3.152 1.00 95.19 95 SER A O 1
ATOM 746 N N . VAL A 1 96 ? -4.757 4.850 -4.740 1.00 93.00 96 VAL A N 1
ATOM 747 C CA . VAL A 1 96 ? -3.509 5.388 -4.197 1.00 93.00 96 VAL A CA 1
ATOM 748 C C . VAL A 1 96 ? -2.727 6.141 -5.261 1.00 93.00 96 VAL A C 1
ATOM 750 O O . VAL A 1 96 ? -2.633 5.694 -6.401 1.00 93.00 96 VAL A O 1
ATOM 753 N N . HIS A 1 97 ? -2.135 7.253 -4.844 1.00 91.88 97 HIS A N 1
ATOM 754 C CA . HIS A 1 97 ? -1.087 7.967 -5.561 1.00 91.88 97 HIS A CA 1
ATOM 755 C C . HIS A 1 97 ? -0.001 8.295 -4.540 1.00 91.88 97 HIS A C 1
ATOM 757 O O . HIS A 1 97 ? -0.261 9.029 -3.587 1.00 91.88 97 HIS A O 1
ATOM 763 N N . LEU A 1 98 ? 1.179 7.692 -4.654 1.00 86.94 98 LEU A N 1
ATOM 764 C CA . LEU A 1 98 ? 2.229 7.773 -3.641 1.00 86.94 98 LEU A CA 1
ATOM 765 C C . LEU A 1 98 ? 3.588 8.022 -4.286 1.00 86.94 98 LEU A C 1
ATOM 767 O O . LEU A 1 98 ? 4.042 7.224 -5.101 1.00 86.94 98 LEU A O 1
ATOM 771 N N . LEU A 1 99 ? 4.284 9.062 -3.839 1.00 82.75 99 LEU A N 1
ATOM 772 C CA . LEU A 1 99 ? 5.703 9.240 -4.139 1.00 82.75 99 LEU A CA 1
ATOM 773 C C . LEU A 1 99 ? 6.600 8.470 -3.155 1.00 82.75 99 LEU A C 1
ATOM 775 O O . LEU A 1 99 ? 6.161 8.027 -2.090 1.00 82.75 99 LEU A O 1
ATOM 779 N N . ASN A 1 100 ? 7.876 8.305 -3.494 1.00 74.69 100 ASN A N 1
ATOM 780 C CA . ASN A 1 100 ? 8.876 7.812 -2.552 1.00 74.69 100 ASN A CA 1
ATOM 781 C C . ASN A 1 100 ? 9.028 8.826 -1.396 1.00 74.69 100 ASN A C 1
ATOM 783 O O . ASN A 1 100 ? 9.237 10.003 -1.684 1.00 74.69 100 ASN A O 1
ATOM 787 N N . PRO A 1 101 ? 8.974 8.419 -0.112 1.00 63.16 101 PRO A N 1
ATOM 788 C CA . PRO A 1 101 ? 9.119 9.336 1.025 1.00 63.16 101 PRO A CA 1
ATOM 789 C C . PRO A 1 101 ? 10.412 10.165 1.024 1.00 63.16 101 PRO A C 1
ATOM 791 O O . PRO A 1 101 ? 10.438 11.244 1.612 1.00 63.16 101 PRO A O 1
ATOM 794 N N . ASP A 1 102 ? 11.459 9.664 0.362 1.00 60.78 102 ASP A N 1
ATOM 795 C CA . ASP A 1 102 ? 12.770 10.312 0.245 1.00 60.78 102 ASP A CA 1
ATOM 796 C C . ASP A 1 102 ? 12.921 11.142 -1.052 1.00 60.78 102 ASP A C 1
ATOM 798 O O . ASP A 1 102 ? 13.900 11.867 -1.221 1.00 60.78 102 ASP A O 1
ATOM 802 N N . GLY A 1 103 ? 11.962 11.054 -1.984 1.00 49.44 103 GLY A N 1
ATOM 803 C CA . GLY A 1 103 ? 12.040 11.665 -3.311 1.00 49.44 103 GLY A CA 1
ATOM 804 C C . GLY A 1 103 ? 11.377 13.038 -3.372 1.00 49.44 103 GLY A C 1
ATOM 805 O O . GLY A 1 103 ? 10.157 13.154 -3.261 1.00 49.44 103 GLY A O 1
ATOM 806 N N . GLN A 1 104 ? 12.171 14.082 -3.618 1.00 43.03 104 GLN A N 1
ATOM 807 C CA . GLN A 1 104 ? 11.649 15.364 -4.090 1.00 43.03 104 GLN A CA 1
ATOM 808 C C . GLN A 1 104 ? 10.950 15.140 -5.437 1.00 43.03 104 GLN A C 1
ATOM 810 O O . GLN A 1 104 ? 11.562 14.639 -6.381 1.00 43.03 104 GLN A O 1
ATOM 815 N N . ALA A 1 105 ? 9.664 15.481 -5.517 1.00 42.22 105 ALA A N 1
ATOM 816 C CA . ALA A 1 105 ? 8.978 15.594 -6.796 1.00 42.22 105 ALA A CA 1
ATOM 817 C C . ALA A 1 105 ? 9.700 16.655 -7.636 1.00 42.22 105 ALA A C 1
ATOM 819 O O . ALA A 1 105 ? 9.998 17.732 -7.116 1.00 42.22 105 ALA A O 1
ATOM 820 N N . GLU A 1 106 ? 9.990 16.362 -8.905 1.00 39.81 106 GLU A N 1
ATOM 821 C CA . GLU A 1 106 ? 10.460 17.398 -9.823 1.00 39.81 106 GLU A CA 1
ATOM 822 C C . GLU A 1 106 ? 9.440 18.544 -9.847 1.00 39.81 106 GLU A C 1
ATOM 824 O O . GLU A 1 106 ? 8.231 18.327 -9.964 1.00 39.81 106 GLU A O 1
ATOM 829 N N . GLU A 1 107 ? 9.939 19.768 -9.682 1.00 39.31 107 GLU A N 1
ATOM 830 C CA . GLU A 1 107 ? 9.156 20.996 -9.699 1.00 39.31 107 GLU A CA 1
ATOM 831 C C . GLU A 1 107 ? 8.299 21.081 -10.971 1.00 39.31 107 GLU A C 1
ATOM 833 O O . GLU A 1 107 ? 8.794 21.356 -12.064 1.00 39.31 107 GLU A O 1
ATOM 838 N N . GLN A 1 108 ? 6.982 20.941 -10.819 1.00 33.38 108 GLN A N 1
ATOM 839 C CA . GLN A 1 108 ? 6.030 21.576 -11.723 1.00 33.38 108 GLN A CA 1
ATOM 840 C C . GLN A 1 108 ? 5.012 22.396 -10.922 1.00 33.38 108 GLN A C 1
ATOM 842 O O . GLN A 1 108 ? 4.003 21.892 -10.443 1.00 33.38 108 GLN A O 1
ATOM 847 N N . ASN A 1 109 ? 5.310 23.698 -10.853 1.00 31.03 109 ASN A N 1
ATOM 848 C CA . ASN A 1 109 ? 4.407 24.838 -10.663 1.00 31.03 109 ASN A CA 1
ATOM 849 C C . ASN A 1 109 ? 3.571 24.900 -9.367 1.00 31.03 109 ASN A C 1
ATOM 851 O O . ASN A 1 109 ? 2.479 24.349 -9.289 1.00 31.03 109 ASN A O 1
ATOM 855 N N . ASP A 1 110 ? 4.057 25.678 -8.390 1.00 33.47 110 ASP A N 1
ATOM 856 C CA . ASP A 1 110 ? 3.385 26.755 -7.622 1.00 33.47 110 ASP A CA 1
ATOM 857 C C . ASP A 1 110 ? 1.862 26.696 -7.327 1.00 33.47 110 ASP A C 1
ATOM 859 O O . ASP A 1 110 ? 1.190 27.718 -7.185 1.00 33.47 110 ASP A O 1
ATOM 863 N N . ALA A 1 111 ? 1.315 25.497 -7.134 1.00 33.38 111 ALA A N 1
ATOM 864 C CA . ALA A 1 111 ? 0.053 25.225 -6.434 1.00 33.38 111 ALA A CA 1
ATOM 865 C C . ALA A 1 111 ? 0.167 24.008 -5.480 1.00 33.38 111 ALA A C 1
ATOM 867 O O . ALA A 1 111 ? -0.822 23.553 -4.904 1.00 33.38 111 ALA A O 1
ATOM 868 N N . ALA A 1 112 ? 1.383 23.472 -5.320 1.00 35.41 112 ALA A N 1
ATOM 869 C CA . ALA A 1 112 ? 1.670 22.086 -4.951 1.00 35.41 112 ALA A CA 1
ATOM 870 C C . ALA A 1 112 ? 1.892 21.811 -3.446 1.00 35.41 112 ALA A C 1
ATOM 872 O O . ALA A 1 112 ? 2.505 20.811 -3.089 1.00 35.41 112 ALA A O 1
ATOM 873 N N . GLU A 1 113 ? 1.355 22.623 -2.529 1.00 41.12 113 GLU A N 1
ATOM 874 C CA . GLU A 1 113 ? 1.465 22.353 -1.076 1.00 41.12 113 GLU A CA 1
ATOM 875 C C . GLU A 1 113 ? 0.502 21.251 -0.561 1.00 41.12 113 GLU A C 1
ATOM 877 O O . GLU A 1 113 ? 0.417 21.002 0.641 1.00 41.12 113 GLU A O 1
ATOM 882 N N . LYS A 1 114 ? -0.233 20.556 -1.445 1.00 41.28 114 LYS A N 1
ATOM 883 C CA . LYS A 1 114 ? -1.191 19.480 -1.092 1.00 41.28 114 LYS A CA 1
ATOM 884 C C . LYS A 1 114 ? -1.175 18.256 -2.028 1.00 41.28 114 LYS A C 1
ATOM 886 O O . LYS A 1 114 ? -2.064 17.418 -1.928 1.00 41.28 114 LYS A O 1
ATOM 891 N N . GLY A 1 115 ? -0.212 18.162 -2.947 1.00 44.78 115 GLY A N 1
ATOM 892 C CA . GLY A 1 115 ? -0.341 17.318 -4.145 1.00 44.78 115 GLY A CA 1
ATOM 893 C C . GLY A 1 115 ? 0.023 15.833 -4.042 1.00 44.78 115 GLY A C 1
ATOM 894 O O . GLY A 1 115 ? -0.553 15.043 -4.773 1.00 44.78 115 GLY A O 1
ATOM 895 N N . ASN A 1 116 ? 0.952 15.404 -3.186 1.00 61.47 116 ASN A N 1
ATOM 896 C CA . ASN A 1 116 ? 1.805 14.288 -3.638 1.00 61.47 116 ASN A CA 1
ATOM 897 C C . ASN A 1 116 ? 1.669 12.929 -2.928 1.00 61.47 116 ASN A C 1
ATOM 899 O O . ASN A 1 116 ? 2.397 11.997 -3.259 1.00 61.47 116 ASN A O 1
ATOM 903 N N . HIS A 1 117 ? 0.732 12.769 -1.991 1.00 70.56 117 HIS A N 1
ATOM 904 C CA . HIS A 1 117 ? 0.342 11.436 -1.518 1.00 70.56 117 HIS A CA 1
ATOM 905 C C . HIS A 1 117 ? -1.149 11.400 -1.196 1.00 70.56 117 HIS A C 1
ATOM 907 O O . HIS A 1 117 ? -1.587 12.061 -0.251 1.00 70.56 117 HIS A O 1
ATOM 913 N N . SER A 1 118 ? -1.921 10.592 -1.914 1.00 84.12 118 SER A N 1
ATOM 914 C CA . SER A 1 118 ? -3.334 10.362 -1.623 1.00 84.12 118 SER A CA 1
ATOM 915 C C . SER A 1 118 ? -3.622 8.874 -1.443 1.00 84.12 118 SER A C 1
ATOM 917 O O . SER A 1 118 ? -3.056 8.006 -2.107 1.00 84.12 118 SER A O 1
ATOM 919 N N . VAL A 1 119 ? -4.496 8.589 -0.479 1.00 89.50 119 VAL A N 1
ATOM 920 C CA . VAL A 1 119 ? -5.097 7.275 -0.262 1.00 89.50 119 VAL A CA 1
ATOM 921 C C . VAL A 1 119 ? -6.578 7.521 -0.035 1.00 89.50 119 VAL A C 1
ATOM 923 O O . VAL A 1 119 ? -6.965 8.089 0.986 1.00 89.50 119 VAL A O 1
ATOM 926 N N . GLU A 1 120 ? -7.401 7.112 -0.991 1.00 92.06 120 GLU A N 1
ATOM 927 C CA . GLU A 1 120 ? -8.837 7.377 -0.991 1.00 92.06 120 GLU A CA 1
ATOM 928 C C . GLU A 1 120 ? -9.607 6.064 -1.006 1.00 92.06 120 GLU A C 1
ATOM 930 O O . GLU A 1 120 ? -9.497 5.283 -1.945 1.00 92.06 120 GLU A O 1
ATOM 935 N N . ALA A 1 121 ? -10.390 5.807 0.042 1.00 93.12 121 ALA A N 1
ATOM 936 C CA . ALA A 1 121 ? -11.229 4.619 0.124 1.00 93.12 121 ALA A CA 1
ATOM 937 C C . ALA A 1 121 ? -12.597 4.879 -0.514 1.00 93.12 121 ALA A C 1
ATOM 939 O O . ALA A 1 121 ? -13.280 5.840 -0.154 1.00 93.12 121 ALA A O 1
ATOM 940 N N . ARG A 1 122 ? -13.038 3.985 -1.404 1.00 93.62 122 ARG A N 1
ATOM 941 C CA . ARG A 1 122 ? -14.395 4.037 -1.965 1.00 93.62 122 ARG A CA 1
ATOM 942 C C . ARG A 1 122 ? -15.454 3.647 -0.940 1.00 93.62 122 ARG A C 1
ATOM 944 O O . ARG A 1 122 ? -16.553 4.198 -0.936 1.00 93.62 122 ARG A O 1
ATOM 951 N N . GLU A 1 123 ? -15.138 2.669 -0.099 1.00 95.69 123 GLU A N 1
ATOM 952 C CA . GLU A 1 123 ? -16.036 2.168 0.936 1.00 95.69 123 GLU A CA 1
ATOM 953 C C . GLU A 1 123 ? -15.303 2.085 2.280 1.00 95.69 123 GLU A C 1
ATOM 955 O O . GLU A 1 123 ? -14.151 1.656 2.365 1.00 95.69 123 GLU A O 1
ATOM 960 N N . MET A 1 124 ? -15.995 2.493 3.347 1.00 95.75 124 MET A N 1
ATOM 961 C CA . MET A 1 124 ? -15.510 2.413 4.722 1.00 95.75 124 MET A CA 1
ATOM 962 C C . MET A 1 124 ? -16.549 1.728 5.607 1.00 95.75 124 MET A C 1
ATOM 964 O O . MET A 1 124 ? -17.678 2.196 5.736 1.00 95.75 124 MET A O 1
ATOM 968 N N . ILE A 1 125 ? -16.147 0.636 6.253 1.00 96.88 125 ILE A N 1
ATOM 969 C CA . ILE A 1 125 ? -16.968 -0.128 7.192 1.00 96.88 125 ILE A CA 1
ATOM 970 C C . ILE A 1 125 ? -16.403 0.099 8.594 1.00 96.88 125 ILE A C 1
ATOM 972 O O . ILE A 1 125 ? -15.349 -0.432 8.950 1.00 96.88 125 ILE A O 1
ATOM 976 N N . ASN A 1 126 ? -17.096 0.908 9.393 1.00 96.38 126 ASN A N 1
ATOM 977 C CA . ASN A 1 126 ? -16.673 1.257 10.745 1.00 96.38 126 ASN A CA 1
ATOM 978 C C . ASN A 1 126 ? -17.280 0.298 11.784 1.00 96.38 126 ASN A C 1
ATOM 980 O O . ASN A 1 126 ? -18.443 0.432 12.161 1.00 96.38 126 ASN A O 1
ATOM 984 N N . LEU A 1 127 ? -16.476 -0.646 12.284 1.00 96.19 127 LEU A N 1
ATOM 985 C CA . LEU A 1 127 ? -16.851 -1.578 13.359 1.00 96.19 127 LEU A CA 1
ATOM 986 C C . LEU A 1 127 ? -16.361 -1.108 14.744 1.00 96.19 127 LEU A C 1
ATOM 988 O O . LEU A 1 127 ? -16.475 -1.839 15.730 1.00 96.19 127 LEU A O 1
ATOM 992 N N . ALA A 1 128 ? -15.794 0.098 14.821 1.00 94.25 128 ALA A N 1
ATOM 993 C CA . ALA A 1 128 ? -15.238 0.703 16.030 1.00 94.25 128 ALA A CA 1
ATOM 994 C C . ALA A 1 128 ? -16.125 1.817 16.627 1.00 94.25 128 ALA A C 1
ATOM 996 O O . ALA A 1 128 ? -15.817 2.325 17.705 1.00 94.25 128 ALA A O 1
ATOM 997 N N . GLY A 1 129 ? -17.220 2.201 15.959 1.00 94.19 129 GLY A N 1
ATOM 998 C CA . GLY A 1 129 ? -18.104 3.288 16.402 1.00 94.19 129 GLY A CA 1
ATOM 999 C C . GLY A 1 129 ? -17.411 4.653 16.349 1.00 94.19 129 GLY A C 1
ATOM 1000 O O . GLY A 1 129 ? -16.591 4.886 15.465 1.00 94.19 129 GLY A O 1
ATOM 1001 N N . GLU A 1 130 ? -17.698 5.539 17.305 1.00 94.19 130 GLU A N 1
ATOM 1002 C CA . GLU A 1 130 ? -17.098 6.889 17.381 1.00 94.19 130 GLU A CA 1
ATOM 1003 C C . GLU A 1 130 ? -15.561 6.847 17.322 1.00 94.19 130 GLU A C 1
ATOM 1005 O O . GLU A 1 130 ? -14.931 7.597 16.582 1.00 94.19 130 GLU A O 1
ATOM 1010 N N . ARG A 1 131 ? -14.951 5.862 17.992 1.00 93.25 131 ARG A N 1
ATOM 1011 C CA . ARG A 1 131 ? -13.499 5.652 17.970 1.00 93.25 131 ARG A CA 1
ATOM 1012 C C . ARG A 1 131 ? -12.954 5.375 16.566 1.00 93.25 131 ARG A C 1
ATOM 1014 O O . ARG A 1 131 ? -11.808 5.697 16.278 1.00 93.25 131 ARG A O 1
ATOM 1021 N N . GLY A 1 132 ? -13.740 4.745 15.695 1.00 94.56 132 GLY A N 1
ATOM 1022 C CA . GLY A 1 132 ? -13.341 4.498 14.311 1.00 94.56 132 GLY A CA 1
ATOM 1023 C C . GLY A 1 132 ? -13.193 5.780 13.505 1.00 94.56 132 GLY A C 1
ATOM 1024 O O . GLY A 1 132 ? -12.248 5.902 12.732 1.00 94.56 132 GLY A O 1
ATOM 1025 N N . GLU A 1 133 ? -14.082 6.749 13.719 1.00 94.38 133 GLU A N 1
ATOM 1026 C CA . GLU A 1 133 ? -14.027 8.046 13.037 1.00 94.38 133 GLU A CA 1
ATOM 1027 C C . GLU A 1 133 ? -12.787 8.835 13.465 1.00 94.38 133 GLU A C 1
ATOM 1029 O O . GLU A 1 133 ? -12.053 9.337 12.612 1.00 94.38 133 GLU A O 1
ATOM 1034 N N . GLU A 1 134 ? -12.493 8.851 14.770 1.00 95.12 134 GLU A N 1
ATOM 1035 C CA . GLU A 1 134 ? -11.276 9.455 15.324 1.00 95.12 134 GLU A CA 1
ATOM 1036 C C . GLU A 1 134 ? -10.011 8.824 14.728 1.00 95.12 134 GLU A C 1
ATOM 1038 O O . GLU A 1 134 ? -9.109 9.536 14.288 1.00 95.12 134 GLU A O 1
ATOM 1043 N N . LEU A 1 135 ? -9.961 7.487 14.650 1.00 94.56 135 LEU A N 1
ATOM 1044 C CA . LEU A 1 135 ? -8.819 6.763 14.088 1.00 94.56 135 LEU A CA 1
ATOM 1045 C C . LEU A 1 135 ? -8.563 7.127 12.624 1.00 94.56 135 LEU A C 1
ATOM 1047 O O . LEU A 1 135 ? -7.406 7.263 12.227 1.00 94.56 135 LEU A O 1
ATOM 1051 N N . ILE A 1 136 ? -9.619 7.258 11.817 1.00 93.75 136 ILE A N 1
ATOM 1052 C CA . ILE A 1 136 ? -9.492 7.632 10.403 1.00 93.75 136 ILE A CA 1
ATOM 1053 C C . ILE A 1 136 ? -8.953 9.058 10.298 1.00 93.75 136 ILE A C 1
ATOM 1055 O O . ILE A 1 136 ? -7.967 9.289 9.598 1.00 93.75 136 ILE A O 1
ATOM 1059 N N . GLN A 1 137 ? -9.564 10.002 11.017 1.00 92.31 137 GLN A N 1
ATOM 1060 C CA . GLN A 1 137 ? -9.151 11.405 10.995 1.00 92.31 137 GLN A CA 1
ATOM 1061 C C . GLN A 1 137 ? -7.699 11.570 11.451 1.00 92.31 137 GLN A C 1
ATOM 1063 O O . GLN A 1 137 ? -6.927 12.257 10.785 1.00 92.31 137 GLN A O 1
ATOM 1068 N N . GLU A 1 138 ? -7.299 10.893 12.529 1.00 91.56 138 GLU A N 1
ATOM 1069 C CA . GLU A 1 138 ? -5.919 10.892 13.016 1.00 91.56 138 GLU A CA 1
ATOM 1070 C C . GLU A 1 138 ? -4.961 10.295 11.976 1.00 91.56 138 GLU A C 1
ATOM 1072 O O . GLU A 1 138 ? -3.914 10.878 11.684 1.00 91.56 138 GLU A O 1
ATOM 1077 N N . ALA A 1 139 ? -5.307 9.146 11.386 1.00 90.06 139 ALA A N 1
ATOM 1078 C CA . ALA A 1 139 ? -4.454 8.464 10.415 1.00 90.06 139 ALA A CA 1
ATOM 1079 C C . ALA A 1 139 ? -4.238 9.287 9.136 1.00 90.06 139 ALA A C 1
ATOM 1081 O O . ALA A 1 139 ? -3.133 9.269 8.588 1.00 90.06 139 ALA A O 1
ATOM 1082 N N . VAL A 1 140 ? -5.265 10.012 8.685 1.00 87.12 140 VAL A N 1
ATOM 1083 C CA . VAL A 1 140 ? -5.188 10.920 7.533 1.00 87.12 140 VAL A CA 1
ATOM 1084 C C . VAL A 1 140 ? -4.401 12.179 7.895 1.00 87.12 140 VAL A C 1
ATOM 1086 O O . VAL A 1 140 ? -3.423 12.495 7.224 1.00 87.12 140 VAL A O 1
ATOM 1089 N N . ALA A 1 141 ? -4.760 12.864 8.986 1.00 85.50 141 ALA A N 1
ATOM 1090 C CA . ALA A 1 141 ? -4.126 14.123 9.385 1.00 85.50 141 ALA A CA 1
ATOM 1091 C C . ALA A 1 141 ? -2.630 13.969 9.708 1.00 85.50 141 ALA A C 1
ATOM 1093 O O . ALA A 1 141 ? -1.845 14.880 9.461 1.00 85.50 141 ALA A O 1
ATOM 1094 N N . SER A 1 142 ? -2.225 12.813 10.240 1.00 85.75 142 SER A N 1
ATOM 1095 C CA . SER A 1 142 ? -0.822 12.509 10.550 1.00 85.75 142 SER A CA 1
ATOM 1096 C C . SER A 1 142 ? -0.015 11.961 9.365 1.00 85.75 142 SER A C 1
ATOM 1098 O O . SER A 1 142 ? 1.178 11.705 9.519 1.00 85.75 142 SER A O 1
ATOM 1100 N N . GLY A 1 143 ? -0.641 11.703 8.210 1.00 84.75 143 GLY A N 1
ATOM 1101 C CA . GLY A 1 143 ? -0.002 11.024 7.073 1.00 84.75 143 GLY A CA 1
ATOM 1102 C C . GLY A 1 143 ? 0.331 9.544 7.324 1.00 84.75 143 GLY A C 1
ATOM 1103 O O . GLY A 1 143 ? 0.950 8.885 6.484 1.00 84.75 143 GLY A O 1
ATOM 1104 N N . LYS A 1 144 ? -0.086 8.982 8.468 1.00 88.56 144 LYS A N 1
ATOM 1105 C CA . LYS A 1 144 ? 0.159 7.582 8.838 1.00 88.56 144 LYS A CA 1
ATOM 1106 C C . LYS A 1 144 ? -0.466 6.609 7.841 1.00 88.56 144 LYS A C 1
ATOM 1108 O O . LYS A 1 144 ? 0.122 5.557 7.590 1.00 88.56 144 LYS A O 1
ATOM 1113 N N . LEU A 1 145 ? -1.626 6.955 7.278 1.00 89.94 145 LEU A N 1
ATOM 1114 C CA . LEU A 1 145 ? -2.296 6.143 6.264 1.00 89.94 145 LEU A CA 1
ATOM 1115 C C . LEU A 1 145 ? -1.441 6.000 5.000 1.00 89.94 145 LEU A C 1
ATOM 1117 O O . LEU A 1 145 ? -1.129 4.876 4.614 1.00 89.94 145 LEU A O 1
ATOM 1121 N N . SER A 1 146 ? -0.998 7.114 4.415 1.00 89.81 146 SER A N 1
ATOM 1122 C CA . SER A 1 146 ? -0.174 7.117 3.199 1.00 89.81 146 SER A CA 1
ATOM 1123 C C . SER A 1 146 ? 1.161 6.407 3.408 1.00 89.81 146 SER A C 1
ATOM 1125 O O . SER A 1 146 ? 1.570 5.599 2.577 1.00 89.81 146 SER A O 1
ATOM 1127 N N . LYS A 1 147 ? 1.807 6.618 4.563 1.00 89.06 147 LYS A N 1
ATOM 1128 C CA . LYS A 1 147 ? 3.050 5.917 4.912 1.00 89.06 147 LYS A CA 1
ATOM 1129 C C . LYS A 1 147 ? 2.852 4.404 5.017 1.00 89.06 147 LYS A C 1
ATOM 1131 O O . LYS A 1 147 ? 3.661 3.640 4.501 1.00 89.06 147 LYS A O 1
ATOM 1136 N N . ALA A 1 148 ? 1.792 3.964 5.692 1.00 91.44 148 ALA A N 1
ATOM 1137 C CA . ALA A 1 148 ? 1.501 2.541 5.816 1.00 91.44 148 ALA A CA 1
ATOM 1138 C C . ALA A 1 148 ? 1.150 1.915 4.461 1.00 91.44 148 ALA A C 1
ATOM 1140 O O . ALA A 1 148 ? 1.641 0.831 4.160 1.00 91.44 148 ALA A O 1
ATOM 1141 N N . ALA A 1 149 ? 0.347 2.600 3.641 1.00 92.81 149 ALA A N 1
ATOM 1142 C CA . ALA A 1 149 ? 0.014 2.152 2.293 1.00 92.81 149 ALA A CA 1
ATOM 1143 C C . ALA A 1 149 ? 1.278 1.981 1.440 1.00 92.81 149 ALA A C 1
ATOM 1145 O O . ALA A 1 149 ? 1.455 0.918 0.855 1.00 92.81 149 ALA A O 1
ATOM 1146 N N . TYR A 1 150 ? 2.193 2.957 1.453 1.00 91.31 150 TYR A N 1
ATOM 1147 C CA . TYR A 1 150 ? 3.463 2.869 0.728 1.00 91.31 150 TYR A CA 1
ATOM 1148 C C . TYR A 1 150 ? 4.267 1.627 1.119 1.00 91.31 150 TYR A C 1
ATOM 1150 O O . TYR A 1 150 ? 4.673 0.850 0.262 1.00 91.31 150 TYR A O 1
ATOM 1158 N N . GLU A 1 151 ? 4.450 1.397 2.419 1.00 91.56 151 GLU A N 1
ATOM 1159 C CA . GLU A 1 151 ? 5.201 0.246 2.926 1.00 91.56 151 GLU A CA 1
ATOM 1160 C C . GLU A 1 151 ? 4.549 -1.097 2.563 1.00 91.56 151 GLU A C 1
ATOM 1162 O O . GLU A 1 151 ? 5.242 -2.051 2.205 1.00 91.56 151 GLU A O 1
ATOM 1167 N N . ILE A 1 152 ? 3.216 -1.164 2.617 1.00 94.62 152 ILE A N 1
ATOM 1168 C CA . ILE A 1 152 ? 2.446 -2.350 2.230 1.00 94.62 152 ILE A CA 1
ATOM 1169 C C . ILE A 1 152 ? 2.597 -2.620 0.733 1.00 94.62 152 ILE A C 1
ATOM 1171 O O . ILE A 1 152 ? 2.922 -3.745 0.362 1.00 94.62 152 ILE A O 1
ATOM 1175 N N . ILE A 1 153 ? 2.403 -1.604 -0.109 1.00 94.44 153 ILE A N 1
ATOM 1176 C CA . ILE A 1 153 ? 2.500 -1.729 -1.567 1.00 94.44 153 ILE A CA 1
ATOM 1177 C C . ILE A 1 153 ? 3.924 -2.098 -1.976 1.00 94.44 153 ILE A C 1
ATOM 1179 O O . ILE A 1 153 ? 4.117 -3.013 -2.771 1.00 94.44 153 ILE A O 1
ATOM 1183 N N . ARG A 1 154 ? 4.933 -1.444 -1.386 1.00 92.75 154 ARG A N 1
ATOM 1184 C CA . ARG A 1 154 ? 6.346 -1.757 -1.617 1.00 92.75 154 ARG A CA 1
ATOM 1185 C C . ARG A 1 154 ? 6.627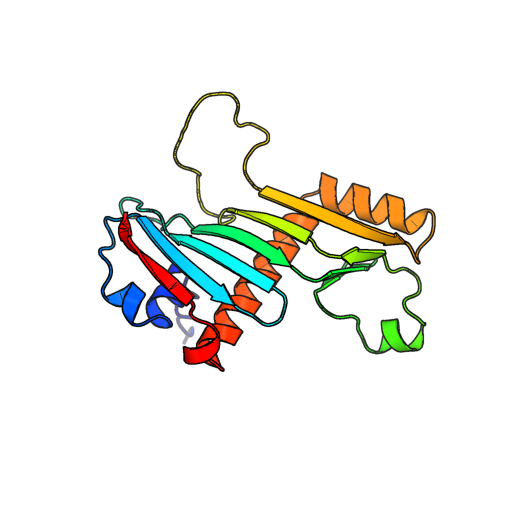 -3.233 -1.365 1.00 92.75 154 ARG A C 1
ATOM 1187 O O . ARG A 1 154 ? 7.233 -3.898 -2.200 1.00 92.75 154 ARG A O 1
ATOM 1194 N N . HIS A 1 155 ? 6.200 -3.740 -0.212 1.00 94.19 155 HIS A N 1
ATOM 1195 C CA . HIS A 1 155 ? 6.400 -5.140 0.139 1.00 94.19 155 HIS A CA 1
ATOM 1196 C C . HIS A 1 155 ? 5.651 -6.078 -0.815 1.00 94.19 155 HIS A C 1
ATOM 1198 O O . HIS A 1 155 ? 6.245 -7.028 -1.313 1.00 94.19 155 HIS A O 1
ATOM 1204 N N . ASP A 1 156 ? 4.388 -5.774 -1.113 1.00 95.38 156 ASP A N 1
ATOM 1205 C CA . ASP A 1 156 ? 3.533 -6.570 -1.996 1.00 95.38 156 ASP A CA 1
ATOM 1206 C C . ASP A 1 156 ? 4.113 -6.690 -3.412 1.00 95.38 156 ASP A C 1
ATOM 1208 O O . ASP A 1 156 ? 4.219 -7.792 -3.944 1.00 95.38 156 ASP A O 1
ATOM 1212 N N . ILE A 1 157 ? 4.585 -5.580 -3.988 1.00 93.69 157 ILE A N 1
ATOM 1213 C CA . ILE A 1 157 ? 5.250 -5.555 -5.298 1.00 93.69 157 ILE A CA 1
ATOM 1214 C C . ILE A 1 157 ? 6.497 -6.442 -5.303 1.00 93.69 157 ILE A C 1
ATOM 1216 O O . ILE A 1 157 ? 6.657 -7.277 -6.192 1.00 93.69 157 ILE A O 1
ATOM 1220 N N . LEU A 1 158 ? 7.393 -6.262 -4.326 1.00 92.81 158 LEU A N 1
ATOM 1221 C CA . LEU A 1 158 ? 8.652 -7.010 -4.281 1.00 92.81 158 LEU A CA 1
ATOM 1222 C C . LEU A 1 158 ? 8.404 -8.510 -4.091 1.00 92.81 158 LEU A C 1
ATOM 1224 O O . LEU A 1 158 ? 9.059 -9.321 -4.743 1.00 92.81 158 LEU A O 1
ATOM 1228 N N . THR A 1 159 ? 7.447 -8.879 -3.238 1.00 93.56 159 THR A N 1
ATOM 1229 C CA . THR A 1 159 ? 7.041 -10.274 -3.041 1.00 93.56 159 THR A CA 1
ATOM 1230 C C . THR A 1 159 ? 6.441 -10.859 -4.316 1.00 93.56 159 THR A C 1
ATOM 1232 O O . THR A 1 159 ? 6.893 -11.910 -4.758 1.00 93.56 159 THR A O 1
ATOM 1235 N N . ALA A 1 160 ? 5.499 -10.166 -4.961 1.00 93.38 160 ALA A N 1
ATOM 1236 C CA . ALA A 1 160 ? 4.860 -10.637 -6.189 1.00 93.38 160 ALA A CA 1
ATOM 1237 C C . ALA A 1 160 ? 5.881 -10.877 -7.316 1.00 93.38 160 ALA A C 1
ATOM 1239 O O . ALA A 1 160 ? 5.901 -11.941 -7.934 1.00 93.38 160 ALA A O 1
ATOM 1240 N N . LEU A 1 161 ? 6.801 -9.931 -7.524 1.00 91.00 161 LEU A N 1
ATOM 1241 C CA . LEU A 1 161 ? 7.861 -10.055 -8.528 1.00 91.00 161 LEU A CA 1
ATOM 1242 C C . LEU A 1 161 ? 8.902 -11.135 -8.191 1.00 91.00 161 LEU A C 1
ATOM 1244 O O . LEU A 1 161 ? 9.527 -11.670 -9.102 1.00 91.00 161 LEU A O 1
ATOM 1248 N N . THR A 1 162 ? 9.098 -11.459 -6.911 1.00 90.62 162 THR A N 1
ATOM 1249 C CA . THR A 1 162 ? 10.029 -12.517 -6.486 1.00 90.62 162 THR A CA 1
ATOM 1250 C C . THR A 1 162 ? 9.406 -13.903 -6.634 1.00 90.62 162 THR A C 1
ATOM 1252 O O . THR A 1 162 ? 10.040 -14.809 -7.172 1.00 90.62 162 THR A O 1
ATOM 1255 N N . ASP A 1 163 ? 8.168 -14.067 -6.171 1.00 90.81 163 ASP A N 1
ATOM 1256 C CA . ASP A 1 163 ? 7.514 -15.372 -6.084 1.00 90.81 163 ASP A CA 1
ATOM 1257 C C . ASP A 1 163 ? 6.871 -15.781 -7.419 1.00 90.81 163 ASP A C 1
ATOM 1259 O O . ASP A 1 163 ? 6.892 -16.957 -7.790 1.00 90.81 163 ASP A O 1
ATOM 1263 N N . HIS A 1 164 ? 6.324 -14.810 -8.162 1.00 88.12 164 HIS A N 1
ATOM 1264 C CA . HIS A 1 164 ? 5.529 -15.033 -9.374 1.00 88.12 164 HIS A CA 1
ATOM 1265 C C . HIS A 1 164 ? 5.807 -13.980 -10.469 1.00 88.12 164 HIS A C 1
ATOM 1267 O O . HIS A 1 164 ? 4.887 -13.276 -10.893 1.00 88.12 164 HIS A O 1
ATOM 1273 N N . PRO A 1 165 ? 7.051 -13.844 -10.967 1.00 84.81 165 PRO A N 1
ATOM 1274 C CA . PRO A 1 165 ? 7.427 -12.769 -11.890 1.00 84.81 165 PRO A CA 1
ATOM 1275 C C . PRO A 1 165 ? 6.617 -12.748 -13.194 1.00 84.81 165 PRO A C 1
ATOM 1277 O O . PRO A 1 165 ? 6.255 -11.670 -13.657 1.00 84.81 165 PRO A O 1
ATOM 1280 N N . GLU A 1 166 ? 6.313 -13.911 -13.779 1.00 85.06 166 GLU A N 1
ATOM 1281 C CA . GLU A 1 166 ? 5.595 -14.005 -15.064 1.00 85.06 166 GLU A CA 1
ATOM 1282 C C . GLU A 1 166 ? 4.115 -13.605 -14.957 1.00 85.06 166 GLU A C 1
ATOM 1284 O O . GLU A 1 166 ? 3.557 -13.072 -15.912 1.00 85.06 166 GLU A O 1
ATOM 1289 N N . ASP A 1 167 ? 3.499 -13.819 -13.792 1.00 86.00 167 ASP A N 1
ATOM 1290 C CA . ASP A 1 167 ? 2.093 -13.475 -13.538 1.00 86.00 167 ASP A CA 1
ATOM 1291 C C . ASP A 1 167 ? 1.931 -12.045 -13.004 1.00 86.00 167 ASP A C 1
ATOM 1293 O O . ASP A 1 167 ? 0.870 -11.427 -13.145 1.00 86.00 167 ASP A O 1
ATOM 1297 N N . SER A 1 168 ? 2.981 -11.539 -12.354 1.00 86.25 168 SER A N 1
ATOM 1298 C CA . SER A 1 168 ? 2.963 -10.259 -11.647 1.00 86.25 168 SER A CA 1
ATOM 1299 C C . SER A 1 168 ? 3.420 -9.104 -12.526 1.00 86.25 168 SER A C 1
ATOM 1301 O O . SER A 1 168 ? 2.953 -7.983 -12.338 1.00 86.25 168 SER A O 1
ATOM 1303 N N . LEU A 1 169 ? 4.323 -9.344 -13.481 1.00 87.38 169 LEU A N 1
ATOM 1304 C CA . LEU A 1 169 ? 4.829 -8.302 -14.366 1.00 87.38 169 LEU A CA 1
ATOM 1305 C C . LEU A 1 169 ? 3.900 -8.108 -15.572 1.00 87.38 169 LEU A C 1
ATOM 1307 O O . LEU A 1 169 ? 3.749 -8.990 -16.413 1.00 87.38 169 LEU A O 1
ATOM 1311 N N . GLY A 1 170 ? 3.298 -6.925 -15.657 1.00 82.56 170 GLY A N 1
ATOM 1312 C CA . GLY A 1 170 ? 2.513 -6.483 -16.802 1.00 82.56 170 GLY A CA 1
ATOM 1313 C C . GLY A 1 170 ? 3.365 -5.806 -17.877 1.00 82.56 170 GLY A C 1
ATOM 1314 O O . GLY A 1 170 ? 4.525 -6.147 -18.108 1.00 82.56 170 GLY A O 1
ATOM 1315 N N . GLU A 1 171 ? 2.770 -4.825 -18.553 1.00 82.56 171 GLU A N 1
ATOM 1316 C CA . GLU A 1 171 ? 3.456 -4.033 -19.572 1.00 82.56 171 GLU A CA 1
ATOM 1317 C C . GLU A 1 171 ? 4.590 -3.189 -18.969 1.00 82.56 171 GLU A C 1
ATOM 1319 O O . GLU A 1 171 ? 4.482 -2.648 -17.862 1.00 82.56 171 GLU A O 1
ATOM 1324 N N . VAL A 1 172 ? 5.681 -3.085 -19.728 1.00 80.38 172 VAL A N 1
ATOM 1325 C CA . VAL A 1 172 ? 6.829 -2.227 -19.435 1.00 80.38 172 VAL A CA 1
ATOM 1326 C C . VAL A 1 172 ? 7.030 -1.304 -20.631 1.00 80.38 172 VAL A C 1
ATOM 1328 O O . VAL A 1 172 ? 7.194 -1.783 -21.754 1.00 80.38 172 VAL A O 1
ATOM 1331 N N . SER A 1 173 ? 7.039 0.005 -20.393 1.00 78.00 173 SER A N 1
ATOM 1332 C CA . SER A 1 173 ? 7.167 1.021 -21.445 1.00 78.00 173 SER A CA 1
ATOM 1333 C C . SER A 1 173 ? 8.193 2.094 -21.080 1.00 78.00 173 SER A C 1
ATOM 1335 O O . SER A 1 173 ? 8.329 2.451 -19.908 1.00 78.00 173 SER A O 1
ATOM 1337 N N . GLU A 1 174 ? 8.872 2.630 -22.095 1.00 74.69 174 GLU A N 1
ATOM 1338 C CA . GLU A 1 174 ? 9.794 3.767 -21.982 1.00 74.69 174 GLU A CA 1
ATOM 1339 C C . GLU A 1 174 ? 9.196 4.995 -22.675 1.00 74.69 174 GLU A C 1
ATOM 1341 O O . GLU A 1 174 ? 8.671 4.869 -23.787 1.00 74.69 174 GLU A O 1
ATOM 1346 N N . PHE A 1 175 ? 9.342 6.167 -22.057 1.00 62.53 175 PHE A N 1
ATOM 1347 C CA . PHE A 1 175 ? 8.971 7.461 -22.634 1.00 62.53 175 PHE A CA 1
ATOM 1348 C C . PHE A 1 175 ? 10.180 8.398 -22.711 1.00 62.53 175 PHE A C 1
ATOM 1350 O O . PHE A 1 175 ? 11.022 8.373 -21.779 1.00 62.53 175 PHE A O 1
#

pLDDT: mean 80.71, std 18.55, range [31.03, 97.62]

Secondary structure (DSSP, 8-state):
-----PPPPPHHHHHHHH-TTGGGS-TTS-EEEEEE-SSEEEEEEE---SSS---EEEEEEEEEEEEETTEEESS--HHHHHTTTTT-EEEEEEEEEEE-TT-PPP---S--TT-SEEEEEEEEEESSTHHHHHHHHHHHHTTHHHHHHHHHHHHHHHHHHHH-HHHHEEEEEE-

Foldseek 3Di:
DDPPPDPDDDLVRLVCVLDVVSVVDDLQWWKWWWFDFDFWTWIWTFHHDPDDDTKIKIWIWGQKWKFAVPDIGSDDDPVCVVVVNARIKIFGGKTWIAIDPPDDDPDDDDPPPPPGTDIGGPDIDDNHPPSSVVRVCCCVVVVVVRVNVVVRVSVRRSVCSVPPVPVTTDDMDTD

Radius of gyration: 17.88 Å; chains: 1; bounding box: 53×42×41 Å

Sequence (175 aa):
MGRNQEPVPNFAESLRALVAPLCKLQPSKINMVHVRASYGNYKITLGQNTEQDPSVEIDGEIHHLFLTPGRIAPNPTNLQIEKNMKDTVIMRDLSVHLLNPDGQAEEQNDAAEKGNHSVEAREMINLAGERGEELIQEAVASGKLSKAAYEIIRHDILTALTDHPEDSLGEVSEF